Protein AF-A0A927MEL0-F1 (afdb_monomer_lite)

Radius of gyration: 13.81 Å; chains: 1; bounding box: 41×18×34 Å

Foldseek 3Di:
DDWDKAKWWKWFAWQAAQQAFQFWWKWKQAPVGIDIDGHGSNDFACADPVGGHIDTPGIGIHTVPPDTDIDTDPPTDGDDGGDDMDIDHD

InterPro domains:
  IPR033803 Golvesin/Xly, CBD-like [PF25275] (14-89)

Sequence (90 aa):
MSFRRRLLPGRGAYAAHENRASDVPFRVTHAFGTTTVRVDQRAAGTPDPRGGNWARLGVFAFDSGAGAKVELNGNANGYVVADAVRLRRF

Secondary structure (DSSP, 8-state):
-----EEEEEEEE----TTB-SSEEEEEEETTEEEEEEE-TTS--EE-TTSSEEEEEEEEEE-TTS--EEEE---SSSB----EEEE---

pLDDT: mean 90.81, std 10.06, range [42.84, 97.81]

Organism: NCBI:txid1544732

Structure (mmCIF, N/CA/C/O backbone):
data_AF-A0A927MEL0-F1
#
_entry.id   AF-A0A927MEL0-F1
#
loop_
_atom_site.group_PDB
_atom_site.id
_atom_site.type_symbol
_atom_site.label_atom_id
_atom_site.label_alt_id
_atom_site.label_comp_id
_atom_site.label_asym_id
_atom_site.label_entity_id
_atom_site.label_seq_id
_atom_site.pdbx_PDB_ins_code
_atom_site.Cartn_x
_atom_site.Cartn_y
_atom_site.Cartn_z
_atom_site.occupancy
_atom_site.B_iso_or_equiv
_atom_site.auth_seq_id
_atom_site.auth_comp_id
_atom_site.auth_asym_id
_atom_site.auth_atom_id
_atom_site.pdbx_PDB_model_num
ATOM 1 N N . MET A 1 1 ? -25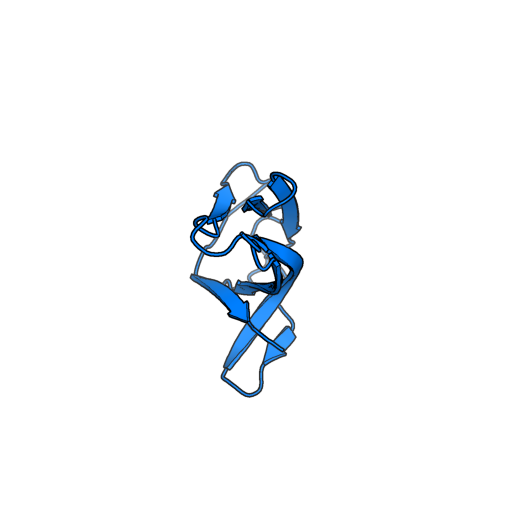.940 1.313 21.826 1.00 42.84 1 MET A N 1
ATOM 2 C CA . MET A 1 1 ? -25.400 1.806 20.537 1.00 42.84 1 MET A CA 1
ATOM 3 C C . MET A 1 1 ? -24.409 0.761 20.025 1.00 42.84 1 MET A C 1
ATOM 5 O O . MET A 1 1 ? -23.498 0.433 20.768 1.00 42.84 1 MET A O 1
ATOM 9 N N . SER A 1 2 ? -24.615 0.145 18.855 1.00 53.97 2 SER A N 1
ATOM 10 C CA . SER A 1 2 ? -23.704 -0.894 18.330 1.00 53.97 2 SER A CA 1
ATOM 11 C C . SER A 1 2 ? -22.838 -0.301 17.220 1.00 53.97 2 SER A C 1
ATOM 13 O O . SER A 1 2 ? -23.350 0.025 16.150 1.00 53.97 2 SER A O 1
ATOM 15 N N . PHE A 1 3 ? -21.537 -0.148 17.474 1.00 58.72 3 PHE A N 1
ATOM 16 C CA . PHE A 1 3 ? -20.556 0.141 16.429 1.00 58.72 3 PHE A CA 1
ATOM 17 C C . PHE A 1 3 ? -20.296 -1.155 15.657 1.00 58.72 3 PHE A C 1
ATOM 19 O O . PHE A 1 3 ? -19.791 -2.130 16.214 1.00 58.72 3 PHE A O 1
ATOM 26 N N . ARG A 1 4 ? -20.674 -1.206 14.375 1.00 76.62 4 ARG A N 1
ATOM 27 C CA . ARG A 1 4 ? -20.408 -2.385 13.541 1.00 76.62 4 ARG A CA 1
ATOM 28 C C . ARG A 1 4 ? -19.024 -2.255 12.908 1.00 76.62 4 ARG A C 1
ATOM 30 O O . ARG A 1 4 ? -18.844 -1.478 11.974 1.00 76.62 4 ARG A O 1
ATOM 37 N N . ARG A 1 5 ? -18.066 -3.055 13.382 1.00 82.50 5 ARG A N 1
ATOM 38 C CA . ARG A 1 5 ? -16.770 -3.259 12.717 1.00 82.50 5 ARG A CA 1
ATOM 39 C C . ARG A 1 5 ? -16.929 -4.126 11.479 1.00 82.50 5 ARG A C 1
ATOM 41 O O . ARG A 1 5 ? -17.682 -5.100 11.488 1.00 82.50 5 ARG A O 1
ATOM 48 N N . ARG A 1 6 ? -16.204 -3.791 10.412 1.00 86.12 6 ARG A N 1
ATOM 49 C CA . ARG A 1 6 ? -16.214 -4.552 9.159 1.00 86.12 6 ARG A CA 1
ATOM 50 C C . ARG A 1 6 ? -14.812 -4.974 8.755 1.00 86.12 6 ARG A C 1
ATOM 52 O O . ARG A 1 6 ? -13.936 -4.129 8.630 1.00 86.12 6 ARG A O 1
ATOM 59 N N . LEU A 1 7 ? -14.631 -6.267 8.501 1.00 89.44 7 LEU A N 1
ATOM 60 C CA . LEU A 1 7 ? -13.401 -6.813 7.935 1.00 89.44 7 LEU A CA 1
ATOM 61 C C . LEU A 1 7 ? -13.373 -6.574 6.422 1.00 89.44 7 LEU A C 1
ATOM 63 O O . LEU A 1 7 ? -14.282 -7.009 5.713 1.00 89.44 7 LEU A O 1
ATOM 67 N N . LEU A 1 8 ? -12.340 -5.887 5.939 1.00 90.12 8 LEU A N 1
ATOM 68 C CA . LEU A 1 8 ? -12.122 -5.599 4.522 1.00 90.12 8 LEU A CA 1
ATOM 69 C C . LEU A 1 8 ? -10.704 -6.041 4.121 1.00 90.12 8 LEU A C 1
ATOM 71 O O . LEU A 1 8 ? -9.741 -5.654 4.793 1.00 90.12 8 LEU A O 1
ATOM 75 N N . PRO A 1 9 ? -10.524 -6.817 3.035 1.00 91.12 9 PRO A N 1
ATOM 76 C CA . PRO A 1 9 ? -9.209 -7.035 2.456 1.00 91.12 9 PRO A CA 1
ATOM 77 C C . PRO A 1 9 ? -8.639 -5.735 1.892 1.00 91.12 9 PRO A C 1
ATOM 79 O O . PRO A 1 9 ? -9.302 -5.063 1.099 1.00 91.12 9 PRO A O 1
ATOM 82 N N . GLY A 1 10 ? -7.404 -5.419 2.278 1.00 91.88 10 GLY A N 1
ATOM 83 C CA . GLY A 1 10 ? -6.615 -4.318 1.736 1.00 91.88 10 GLY A CA 1
ATOM 84 C C . GLY A 1 10 ? -5.654 -4.796 0.659 1.00 91.88 10 GLY A C 1
ATOM 85 O O . GLY A 1 10 ? -4.993 -5.830 0.812 1.00 91.88 10 GLY A O 1
ATOM 86 N N . ARG A 1 11 ? -5.587 -4.045 -0.441 1.00 95.25 11 ARG A N 1
ATOM 87 C CA . ARG A 1 11 ? -4.699 -4.307 -1.576 1.00 95.25 11 ARG A CA 1
ATOM 88 C C . ARG A 1 11 ? -4.094 -3.014 -2.121 1.00 95.25 11 ARG A C 1
ATOM 90 O O . ARG A 1 11 ? -4.769 -1.985 -2.106 1.00 95.25 11 ARG A O 1
ATOM 97 N N . GLY A 1 12 ? -2.868 -3.099 -2.629 1.00 93.38 12 GLY A N 1
ATOM 98 C CA . GLY A 1 12 ? -2.181 -2.025 -3.354 1.00 93.38 12 GLY A CA 1
ATOM 99 C C . GLY A 1 12 ? -1.857 -2.439 -4.791 1.00 93.38 12 GLY A C 1
ATOM 100 O O . GLY A 1 12 ? -1.600 -3.617 -5.043 1.00 93.38 12 GLY A O 1
ATOM 101 N N . ALA A 1 13 ? -1.891 -1.486 -5.713 1.00 96.00 13 ALA A N 1
ATOM 102 C CA . ALA A 1 13 ? -1.457 -1.624 -7.099 1.00 96.00 13 ALA A CA 1
ATOM 103 C C . ALA A 1 13 ? -0.343 -0.613 -7.391 1.00 96.00 13 ALA A C 1
ATOM 105 O O . ALA A 1 13 ? -0.282 0.455 -6.772 1.00 96.00 13 ALA A O 1
ATOM 106 N N . TYR A 1 14 ? 0.552 -0.990 -8.300 1.00 96.06 14 TYR A N 1
ATOM 107 C CA . TYR A 1 14 ? 1.715 -0.217 -8.728 1.00 96.06 14 TYR A CA 1
ATOM 108 C C . TYR A 1 14 ? 2.285 -0.820 -10.020 1.00 96.06 14 TYR A C 1
ATOM 110 O O . TYR A 1 14 ? 2.109 -2.010 -10.299 1.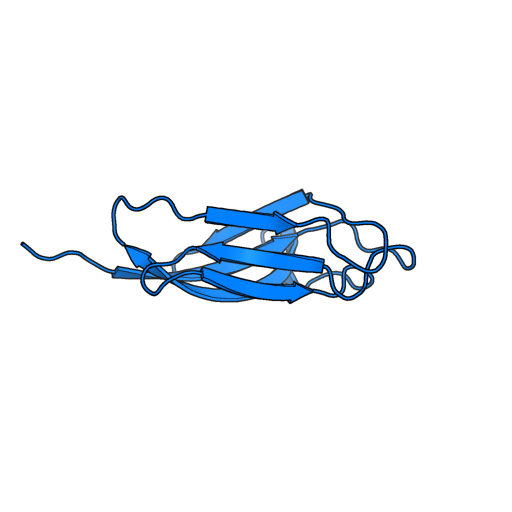00 96.06 14 TYR A O 1
ATOM 118 N N . ALA A 1 15 ? 3.002 -0.004 -10.794 1.00 95.56 15 ALA A N 1
ATOM 119 C CA . ALA A 1 15 ? 3.727 -0.463 -11.973 1.00 95.56 15 ALA A CA 1
ATOM 120 C C . ALA A 1 15 ? 5.044 -1.137 -11.558 1.00 95.56 15 ALA A C 1
ATOM 122 O O . ALA A 1 15 ? 6.009 -0.463 -11.175 1.00 95.56 15 ALA A O 1
ATOM 123 N N . ALA A 1 16 ? 5.067 -2.469 -11.626 1.00 95.81 16 ALA A N 1
ATOM 124 C CA . ALA A 1 16 ? 6.236 -3.259 -11.268 1.00 95.81 16 ALA A CA 1
ATOM 125 C C . ALA A 1 16 ? 7.382 -3.069 -12.269 1.00 95.81 16 ALA A C 1
ATOM 127 O O . ALA A 1 16 ? 7.160 -3.031 -13.479 1.00 95.81 16 ALA A O 1
ATOM 128 N N . HIS A 1 17 ? 8.602 -2.940 -11.753 1.00 97.00 17 HIS A N 1
ATOM 129 C CA . HIS A 1 17 ? 9.824 -2.852 -12.550 1.00 97.00 17 HIS A CA 1
ATOM 130 C C . HIS A 1 17 ? 11.043 -3.199 -11.679 1.00 97.00 17 HIS A C 1
ATOM 132 O O . HIS A 1 17 ? 11.028 -2.967 -10.473 1.00 97.00 17 HIS A O 1
ATOM 138 N N . GLU A 1 18 ? 12.123 -3.716 -12.258 1.00 96.44 18 GLU A N 1
ATOM 139 C CA . GLU A 1 18 ? 13.303 -4.163 -11.493 1.00 96.44 18 GLU A CA 1
ATOM 140 C C . GLU A 1 18 ? 14.009 -3.044 -10.707 1.00 96.44 18 GLU A C 1
ATOM 142 O O . GLU A 1 18 ? 14.629 -3.305 -9.681 1.00 96.44 18 GLU A O 1
ATOM 147 N N . ASN A 1 19 ? 13.857 -1.789 -11.141 1.00 96.06 19 ASN A N 1
ATOM 148 C CA . ASN A 1 19 ? 14.413 -0.613 -10.464 1.00 96.06 19 ASN A CA 1
ATOM 149 C C . ASN A 1 19 ? 13.543 -0.087 -9.304 1.00 96.06 19 ASN A C 1
ATOM 151 O O . ASN A 1 19 ? 13.850 0.963 -8.738 1.00 96.06 19 ASN A O 1
ATOM 155 N N . ARG A 1 20 ? 12.434 -0.755 -8.963 1.00 97.31 20 ARG A N 1
ATOM 156 C CA . ARG A 1 20 ? 11.587 -0.362 -7.827 1.00 97.31 20 ARG A CA 1
ATOM 157 C C . ARG A 1 20 ? 12.172 -0.834 -6.502 1.00 97.31 20 ARG A C 1
ATOM 159 O O . ARG A 1 20 ? 12.935 -1.796 -6.448 1.00 97.31 20 ARG A O 1
ATOM 166 N N . ALA A 1 21 ? 11.776 -0.159 -5.427 1.00 97.75 21 ALA A N 1
ATOM 167 C CA . ALA A 1 21 ? 12.138 -0.575 -4.081 1.00 97.75 21 ALA A CA 1
ATOM 168 C C . ALA A 1 21 ? 11.549 -1.957 -3.746 1.00 97.75 21 ALA A C 1
ATOM 170 O O . ALA A 1 21 ? 10.421 -2.287 -4.130 1.00 97.75 21 ALA A O 1
ATOM 171 N N . SER A 1 22 ? 12.299 -2.745 -2.979 1.00 97.50 22 SER A N 1
ATOM 172 C CA . SER A 1 22 ? 11.889 -4.085 -2.551 1.00 97.50 22 SER A CA 1
ATOM 173 C C . SER A 1 22 ? 11.177 -4.108 -1.196 1.00 97.50 22 SER A C 1
ATOM 175 O O . SER A 1 22 ? 10.736 -5.165 -0.753 1.00 97.50 22 SER A O 1
ATOM 177 N N . ASP A 1 23 ? 11.108 -2.973 -0.502 1.00 97.25 23 ASP A N 1
ATOM 178 C CA . ASP A 1 23 ? 10.662 -2.888 0.889 1.00 97.25 23 ASP A CA 1
ATOM 179 C C . ASP A 1 23 ? 9.687 -1.730 1.148 1.00 97.25 23 ASP A C 1
ATOM 181 O O . ASP A 1 23 ? 9.602 -1.222 2.269 1.00 97.25 23 ASP A O 1
ATOM 185 N N . VAL A 1 24 ? 8.904 -1.348 0.130 1.00 97.56 24 VAL A N 1
ATOM 186 C CA . VAL A 1 24 ? 8.006 -0.189 0.179 1.00 97.56 24 VAL A CA 1
ATOM 187 C C . VAL A 1 24 ? 6.979 -0.327 1.312 1.00 97.56 24 VAL A C 1
ATOM 189 O O . VAL A 1 24 ? 6.162 -1.255 1.288 1.00 97.56 24 VAL A O 1
ATOM 192 N N . PRO A 1 25 ? 6.971 0.585 2.302 1.00 97.75 25 PRO A N 1
ATOM 193 C CA . PRO A 1 25 ? 6.045 0.530 3.427 1.00 97.75 25 PRO A CA 1
ATOM 194 C C . PRO A 1 25 ? 4.656 1.097 3.085 1.00 97.75 25 PRO A C 1
ATOM 196 O O . PRO A 1 25 ? 4.487 2.290 2.827 1.00 97.75 25 PRO A O 1
ATOM 199 N N . PHE A 1 26 ? 3.637 0.244 3.197 1.00 97.62 26 PHE A N 1
ATOM 200 C CA . PHE A 1 26 ? 2.221 0.610 3.248 1.00 97.62 26 PHE A CA 1
ATOM 201 C C . PHE A 1 26 ? 1.752 0.666 4.705 1.00 97.62 26 PHE A C 1
ATOM 203 O O . PHE A 1 26 ? 1.738 -0.358 5.390 1.00 97.62 26 PHE A O 1
ATOM 210 N N . ARG A 1 27 ? 1.322 1.833 5.191 1.00 97.12 27 ARG A N 1
ATOM 211 C CA . ARG A 1 27 ? 0.675 1.975 6.505 1.00 97.12 27 ARG A CA 1
ATOM 212 C C . ARG A 1 27 ? -0.834 1.908 6.344 1.00 97.12 27 ARG A C 1
ATOM 214 O O . ARG A 1 27 ? -1.423 2.741 5.665 1.00 97.12 27 ARG A O 1
ATOM 221 N N . VAL A 1 28 ? -1.459 0.934 6.991 1.00 96.00 28 VAL A N 1
ATOM 222 C CA . VAL A 1 28 ? -2.911 0.759 7.018 1.00 96.00 28 VAL A CA 1
ATOM 223 C C . VAL A 1 28 ? -3.416 1.143 8.400 1.00 96.00 28 VAL A C 1
ATOM 225 O O . VAL A 1 28 ? -3.169 0.428 9.369 1.00 96.00 28 VAL A O 1
ATOM 228 N N . THR A 1 29 ? -4.127 2.262 8.503 1.00 94.25 29 THR A N 1
ATOM 229 C CA . THR A 1 29 ? -4.846 2.647 9.722 1.00 94.25 29 THR A CA 1
ATOM 230 C C . THR A 1 29 ? -6.200 1.951 9.741 1.00 94.25 29 THR A C 1
ATOM 232 O O . THR A 1 29 ? -7.016 2.140 8.840 1.00 94.25 29 THR A O 1
ATOM 235 N N . HIS A 1 30 ? -6.434 1.147 10.771 1.00 93.25 30 HIS A N 1
ATOM 236 C CA . HIS A 1 30 ? -7.627 0.334 10.972 1.00 93.25 30 HIS A CA 1
ATOM 237 C C . HIS A 1 30 ? -8.106 0.424 12.432 1.00 93.25 30 HIS A C 1
ATOM 239 O O . HIS A 1 30 ? -7.500 1.078 13.277 1.00 93.25 30 HIS A O 1
ATOM 245 N N . ALA A 1 31 ? -9.195 -0.265 12.764 1.00 92.06 31 ALA A N 1
ATOM 246 C CA . ALA A 1 31 ? -9.897 -0.170 14.048 1.00 92.06 31 ALA A CA 1
ATOM 247 C C . ALA A 1 31 ? -9.076 -0.606 15.284 1.00 92.06 31 ALA A C 1
ATOM 249 O O . ALA A 1 31 ? -9.506 -0.438 16.423 1.00 92.06 31 ALA A O 1
ATOM 250 N N . PHE A 1 32 ? -7.899 -1.193 15.073 1.00 91.81 32 PHE A N 1
ATOM 251 C CA . PHE A 1 32 ? -7.006 -1.661 16.138 1.00 91.81 32 PHE A CA 1
ATOM 252 C C . PHE A 1 32 ? -5.658 -0.925 16.134 1.00 91.81 32 PHE A C 1
ATOM 254 O O . PHE A 1 32 ? -4.719 -1.374 16.780 1.00 91.81 32 PHE A O 1
ATOM 261 N N . GLY A 1 33 ? -5.542 0.183 15.395 1.00 92.62 33 GLY A N 1
ATOM 262 C CA . GLY A 1 33 ? -4.304 0.945 15.256 1.00 92.62 33 GLY A CA 1
ATOM 263 C C . GLY A 1 33 ? -3.791 0.962 13.821 1.00 92.62 33 GLY A C 1
ATOM 264 O O . GLY A 1 33 ? -4.564 0.899 12.868 1.00 92.62 33 GLY A O 1
ATOM 265 N N . THR A 1 34 ? -2.476 1.098 13.655 1.00 95.38 34 THR A N 1
ATOM 266 C CA . THR A 1 34 ? -1.838 1.143 12.334 1.00 95.38 34 THR A CA 1
ATOM 267 C C . THR A 1 34 ? -0.923 -0.056 12.150 1.00 95.38 34 THR A C 1
ATOM 269 O O . THR A 1 34 ? -0.030 -0.272 12.964 1.00 95.38 34 THR A O 1
ATOM 272 N N . THR A 1 35 ? -1.112 -0.791 11.056 1.00 96.75 35 THR A N 1
ATOM 273 C CA . THR A 1 35 ? -0.215 -1.872 10.633 1.00 96.75 35 THR A CA 1
ATOM 274 C C . THR A 1 35 ? 0.633 -1.405 9.457 1.00 96.75 35 THR A C 1
ATOM 276 O O . THR A 1 35 ? 0.099 -0.853 8.497 1.00 96.75 35 THR A O 1
ATOM 279 N N . THR A 1 36 ? 1.942 -1.654 9.505 1.00 97.62 36 THR A N 1
ATOM 280 C CA . THR A 1 36 ? 2.844 -1.436 8.364 1.00 97.62 36 THR A CA 1
ATOM 281 C C . THR A 1 36 ? 3.082 -2.751 7.636 1.00 97.62 36 THR A C 1
ATOM 283 O O . THR A 1 36 ? 3.503 -3.731 8.246 1.00 97.62 36 THR A O 1
ATOM 286 N N . VAL A 1 37 ? 2.862 -2.756 6.326 1.00 97.44 37 VAL A N 1
ATOM 287 C CA . VAL A 1 37 ? 3.109 -3.891 5.435 1.00 97.44 37 VAL A CA 1
ATOM 288 C C . VAL A 1 37 ? 4.170 -3.474 4.434 1.00 97.44 37 VAL A C 1
ATOM 290 O O . VAL A 1 37 ? 3.999 -2.469 3.749 1.00 97.44 37 VAL A O 1
ATOM 293 N N . ARG A 1 38 ? 5.269 -4.223 4.348 1.00 97.50 38 ARG A N 1
ATOM 294 C CA . ARG A 1 38 ? 6.3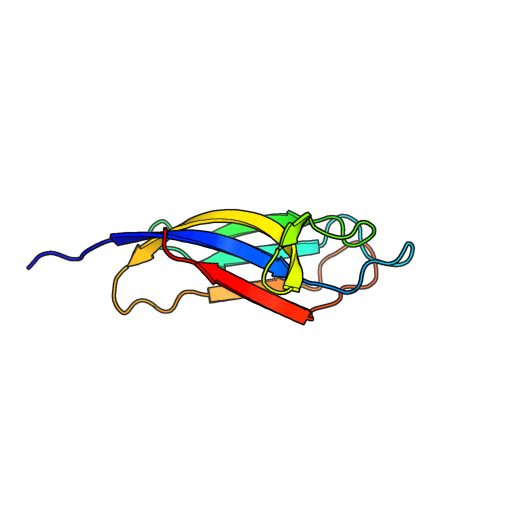07 -3.977 3.343 1.00 97.50 38 ARG A CA 1
ATOM 295 C C . ARG A 1 38 ? 6.036 -4.799 2.098 1.00 97.50 38 ARG A C 1
ATOM 297 O O . ARG A 1 38 ? 5.714 -5.981 2.201 1.00 97.50 38 ARG A O 1
ATOM 304 N N . VAL A 1 39 ? 6.151 -4.157 0.943 1.00 97.31 39 VAL A N 1
ATOM 305 C CA . VAL A 1 39 ? 5.850 -4.753 -0.355 1.00 97.31 39 VAL A CA 1
ATOM 306 C C . VAL A 1 39 ? 7.039 -4.578 -1.290 1.00 97.31 39 VAL A C 1
ATOM 308 O O . VAL A 1 39 ? 7.563 -3.476 -1.439 1.00 97.31 39 VAL A O 1
ATOM 311 N N . ASP A 1 40 ? 7.418 -5.669 -1.950 1.00 97.50 40 ASP A N 1
ATOM 312 C CA . ASP A 1 40 ? 8.386 -5.647 -3.039 1.00 97.50 40 ASP A CA 1
ATOM 313 C C . ASP A 1 40 ? 7.704 -5.174 -4.328 1.00 97.50 40 ASP A C 1
ATOM 315 O O . ASP A 1 40 ? 6.859 -5.876 -4.892 1.00 97.50 40 ASP A O 1
ATOM 319 N N . GLN A 1 41 ? 8.050 -3.970 -4.787 1.00 97.62 41 GLN A N 1
ATOM 320 C CA . GLN A 1 41 ? 7.468 -3.390 -5.996 1.00 97.62 41 GLN A CA 1
ATOM 321 C C . GLN A 1 41 ? 8.162 -3.839 -7.287 1.00 97.62 41 GLN A C 1
ATOM 323 O O . GLN A 1 41 ? 7.780 -3.396 -8.371 1.00 97.62 41 GLN A O 1
ATOM 328 N N . ARG A 1 42 ? 9.148 -4.739 -7.214 1.00 97.81 42 ARG A N 1
ATOM 329 C CA . ARG A 1 42 ? 9.789 -5.317 -8.406 1.00 97.81 42 ARG A CA 1
ATOM 330 C C . ARG A 1 42 ? 8.918 -6.367 -9.083 1.00 97.81 42 ARG A C 1
ATOM 332 O O . ARG A 1 42 ? 9.031 -6.574 -10.287 1.00 97.81 42 ARG A O 1
ATOM 339 N N . ALA A 1 43 ? 8.016 -6.988 -8.326 1.00 95.81 43 ALA A N 1
ATOM 340 C CA . ALA A 1 43 ? 7.064 -7.972 -8.821 1.0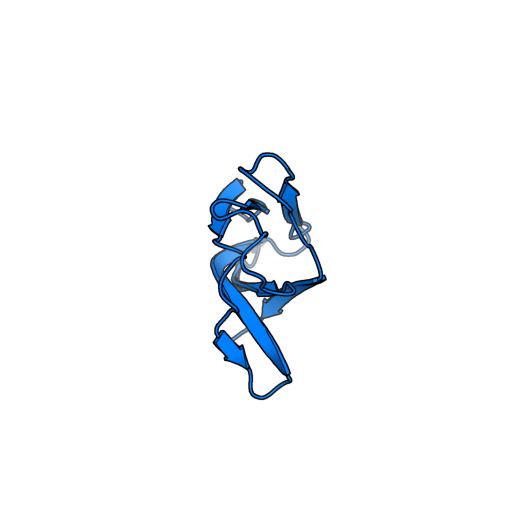0 95.81 43 ALA A CA 1
ATOM 341 C C . ALA A 1 43 ? 5.637 -7.414 -8.823 1.00 95.81 43 ALA A C 1
ATOM 343 O O . ALA A 1 43 ? 5.200 -6.757 -7.875 1.00 95.81 43 ALA A O 1
ATOM 344 N N . ALA A 1 44 ? 4.887 -7.707 -9.886 1.00 92.75 44 ALA A N 1
ATOM 345 C CA . ALA A 1 44 ? 3.471 -7.374 -9.948 1.00 92.75 44 ALA A CA 1
ATOM 346 C C . ALA A 1 44 ? 2.667 -8.198 -8.927 1.00 92.75 44 ALA A C 1
ATOM 348 O O . ALA A 1 44 ? 2.995 -9.344 -8.621 1.00 92.75 44 ALA A O 1
ATOM 349 N N . GLY A 1 45 ? 1.584 -7.610 -8.415 1.00 93.88 45 GLY A N 1
ATOM 350 C CA . GLY A 1 45 ? 0.633 -8.319 -7.562 1.00 93.88 45 GLY A CA 1
ATOM 351 C C . GLY A 1 45 ? -0.197 -9.367 -8.314 1.00 93.88 45 GLY A C 1
ATOM 352 O O . GLY A 1 45 ? -0.062 -9.560 -9.519 1.00 93.88 45 GLY A O 1
ATOM 353 N N . THR A 1 46 ? -1.122 -10.024 -7.611 1.00 95.94 46 THR A N 1
ATOM 354 C CA . THR A 1 46 ? -2.005 -11.027 -8.228 1.00 95.94 46 THR A CA 1
ATOM 355 C C . THR A 1 46 ? -3.020 -10.360 -9.169 1.00 95.94 46 THR A C 1
ATOM 357 O O . THR A 1 46 ? -3.703 -9.432 -8.715 1.00 95.94 46 THR A O 1
ATOM 360 N N . PRO A 1 47 ? -3.179 -10.831 -10.420 1.00 95.38 47 PRO A N 1
ATOM 361 C CA . PRO A 1 47 ? -4.221 -10.347 -11.323 1.00 95.38 47 PRO A CA 1
ATOM 362 C C . PRO A 1 47 ? -5.621 -10.529 -10.729 1.00 95.38 47 PRO A C 1
ATOM 364 O O . PRO A 1 47 ? -5.921 -11.552 -10.110 1.00 95.38 47 PRO A O 1
ATOM 367 N N . ASP A 1 48 ? -6.496 -9.543 -10.917 1.00 92.38 48 ASP A N 1
ATOM 368 C CA . ASP A 1 48 ? -7.917 -9.643 -10.577 1.00 92.38 48 ASP A CA 1
ATOM 369 C C . ASP A 1 48 ? -8.759 -9.707 -11.861 1.00 92.38 48 ASP A C 1
ATOM 371 O O . ASP A 1 48 ? -8.498 -8.936 -12.786 1.00 92.38 48 ASP A O 1
ATOM 375 N N . PRO A 1 49 ? -9.805 -10.552 -11.930 1.00 91.38 49 PRO A N 1
ATOM 376 C CA . PRO A 1 49 ? -10.697 -10.611 -13.092 1.00 91.38 49 PRO A CA 1
ATOM 377 C C . PRO A 1 49 ? -11.371 -9.277 -13.437 1.00 91.38 49 PRO A C 1
ATOM 379 O O . PRO A 1 49 ? -11.802 -9.074 -14.565 1.00 91.38 49 PRO A O 1
ATOM 382 N N . ARG A 1 50 ? -11.481 -8.359 -12.468 1.00 87.44 50 ARG A N 1
ATOM 383 C CA . ARG A 1 50 ? -12.013 -7.000 -12.660 1.00 87.44 50 ARG A CA 1
ATOM 384 C C . ARG A 1 50 ? -10.930 -5.985 -13.048 1.00 87.44 50 ARG A C 1
ATOM 386 O O . ARG A 1 50 ? -11.196 -4.788 -13.021 1.00 87.44 50 ARG A O 1
ATOM 393 N N . GLY A 1 51 ? -9.725 -6.452 -13.365 1.00 89.19 51 GLY A N 1
ATOM 394 C CA . GLY A 1 51 ? -8.589 -5.641 -13.781 1.00 89.19 51 GLY A CA 1
ATOM 395 C C . GLY A 1 51 ? -7.592 -5.316 -12.665 1.00 89.19 51 GLY A C 1
ATOM 396 O O . GLY A 1 51 ? -7.905 -5.296 -11.466 1.00 89.19 51 GLY A O 1
ATOM 397 N N . GLY A 1 52 ? -6.369 -5.020 -13.104 1.00 91.06 52 GLY A N 1
ATOM 398 C CA . GLY A 1 52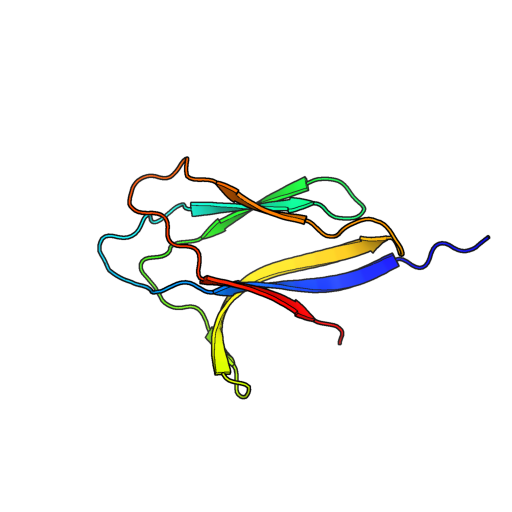 ? -5.238 -4.658 -12.256 1.00 91.06 52 GLY A CA 1
ATOM 399 C C . GLY A 1 52 ? -4.549 -5.850 -11.588 1.00 91.06 52 GLY A C 1
ATOM 400 O O . GLY A 1 52 ? -5.122 -6.929 -11.422 1.00 91.06 52 GLY A O 1
ATOM 401 N N . ASN A 1 53 ? -3.310 -5.611 -11.165 1.00 95.69 53 ASN A N 1
ATOM 402 C CA . ASN A 1 53 ? -2.488 -6.542 -10.400 1.00 95.69 53 ASN A CA 1
ATOM 403 C C . ASN A 1 53 ? -2.365 -6.025 -8.968 1.00 95.69 53 ASN A C 1
ATOM 405 O O . ASN A 1 53 ? -1.945 -4.891 -8.747 1.00 95.69 53 ASN A O 1
ATOM 409 N N . TRP A 1 54 ? -2.744 -6.843 -7.989 1.00 96.06 54 TRP A N 1
ATOM 410 C CA . TRP A 1 54 ? -2.972 -6.378 -6.626 1.00 96.06 54 TRP A CA 1
ATOM 411 C C . TRP A 1 54 ? -2.115 -7.111 -5.599 1.00 96.06 54 TRP A C 1
ATOM 413 O O . TRP A 1 54 ? -2.371 -8.276 -5.278 1.00 96.06 54 TRP A O 1
ATOM 423 N N . ALA A 1 55 ? -1.158 -6.400 -5.007 1.00 97.00 55 ALA A N 1
ATOM 424 C CA . ALA A 1 55 ? -0.420 -6.867 -3.844 1.00 97.00 55 ALA A CA 1
ATOM 425 C C . ALA A 1 55 ? -1.346 -6.918 -2.625 1.00 97.00 55 ALA A C 1
ATOM 427 O O . ALA A 1 55 ? -2.136 -6.001 -2.379 1.00 97.00 55 ALA A O 1
ATOM 428 N N . ARG A 1 56 ? -1.283 -8.009 -1.859 1.00 96.19 56 ARG A N 1
ATOM 429 C CA . ARG A 1 56 ? -2.087 -8.174 -0.645 1.00 96.19 56 ARG A CA 1
ATOM 430 C C . ARG A 1 56 ? -1.448 -7.387 0.497 1.00 96.19 56 ARG A C 1
ATOM 432 O O . ARG A 1 56 ? -0.304 -7.642 0.840 1.00 96.19 56 ARG A O 1
ATOM 439 N N . LEU A 1 57 ? -2.222 -6.502 1.121 1.00 96.69 57 LEU A N 1
ATOM 440 C CA . LEU A 1 57 ? -1.811 -5.803 2.342 1.00 96.69 57 LEU A CA 1
ATOM 441 C C . LEU A 1 57 ? -2.317 -6.529 3.594 1.00 96.69 57 LEU A C 1
ATOM 443 O O . LEU A 1 57 ? -1.652 -6.554 4.617 1.00 96.69 57 LEU A O 1
ATOM 447 N N . GLY A 1 58 ? -3.488 -7.162 3.521 1.00 95.50 58 GLY A N 1
ATOM 448 C CA . GLY A 1 58 ? -4.032 -7.923 4.644 1.00 95.50 58 GLY A CA 1
ATOM 449 C C . GLY A 1 58 ? -5.549 -7.909 4.669 1.00 95.50 58 GLY A C 1
ATOM 450 O O . GLY A 1 58 ? -6.193 -7.592 3.669 1.00 95.50 58 GLY A O 1
ATOM 451 N N . VAL A 1 59 ? -6.115 -8.274 5.814 1.00 95.38 59 VAL A N 1
ATOM 452 C CA . VAL A 1 59 ? -7.541 -8.126 6.115 1.00 95.38 59 VAL A CA 1
ATOM 453 C C . VAL A 1 59 ? -7.634 -7.339 7.408 1.00 95.38 59 VAL A C 1
ATOM 455 O O . VAL A 1 59 ? -7.057 -7.743 8.412 1.00 95.38 59 VAL A O 1
ATOM 458 N N . PHE A 1 60 ? -8.335 -6.212 7.371 1.00 93.31 60 PHE A N 1
ATOM 459 C CA . PHE A 1 60 ? -8.355 -5.262 8.477 1.00 93.31 60 PHE A CA 1
ATOM 460 C C . PHE A 1 60 ? -9.788 -4.931 8.872 1.00 93.31 60 PHE A C 1
ATOM 462 O O . PHE A 1 60 ? -10.669 -4.831 8.018 1.00 93.31 60 PHE A O 1
ATOM 469 N N . ALA A 1 61 ? -10.025 -4.775 10.174 1.00 91.88 61 ALA A N 1
ATOM 470 C CA . ALA A 1 61 ? -11.305 -4.313 10.693 1.00 91.88 61 ALA A CA 1
ATOM 471 C C . ALA A 1 61 ? -11.362 -2.786 10.632 1.00 91.88 61 ALA A C 1
ATOM 473 O O . ALA A 1 61 ? -10.456 -2.132 11.133 1.00 91.88 61 ALA A O 1
ATOM 474 N N . PHE A 1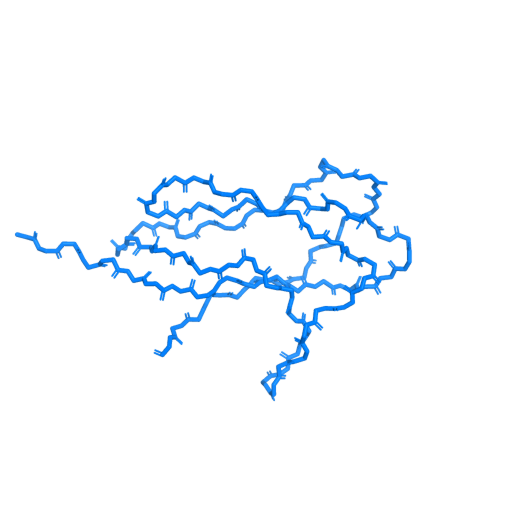 62 ? -12.427 -2.218 10.080 1.00 89.88 62 PHE A N 1
ATOM 475 C CA . PHE A 1 62 ? -12.670 -0.776 10.059 1.00 89.88 62 PHE A CA 1
ATOM 476 C C . PHE A 1 62 ? -13.932 -0.445 10.852 1.00 89.88 62 PHE A C 1
ATOM 478 O O . PHE A 1 62 ? -14.934 -1.162 10.754 1.00 89.88 62 PHE A O 1
ATOM 485 N N . ASP A 1 63 ? -13.868 0.626 11.643 1.00 86.06 63 ASP A N 1
ATOM 486 C CA . ASP A 1 63 ? -15.022 1.177 12.350 1.00 86.06 63 ASP A CA 1
ATOM 487 C C . ASP A 1 63 ? -15.902 1.965 11.372 1.00 86.06 63 ASP A C 1
ATOM 489 O O . ASP A 1 63 ? -15.410 2.670 10.489 1.00 86.06 63 ASP A O 1
ATOM 493 N N . SER A 1 64 ? -17.223 1.847 11.508 1.00 76.88 64 SER A N 1
ATOM 494 C CA . SER A 1 64 ? -18.166 2.621 10.699 1.00 76.88 64 SER A CA 1
ATOM 495 C C . SER A 1 64 ? -17.974 4.119 10.951 1.00 76.88 64 SER A C 1
ATOM 497 O O . SER A 1 64 ? -18.144 4.569 12.081 1.00 76.88 64 SER A O 1
ATOM 499 N N . GLY A 1 65 ? -17.640 4.883 9.909 1.00 71.19 65 GLY A N 1
ATOM 500 C CA . GLY A 1 65 ? -17.421 6.331 10.001 1.00 71.19 65 GLY A CA 1
ATOM 501 C C . GLY A 1 65 ? -15.997 6.748 10.385 1.00 71.19 65 GLY A C 1
ATOM 502 O O . GLY A 1 65 ? -15.666 7.920 10.240 1.00 71.19 65 GLY A O 1
ATOM 503 N N . ALA A 1 66 ? -15.128 5.816 10.796 1.00 65.12 66 ALA A N 1
ATOM 504 C CA . ALA A 1 66 ? -13.698 6.091 10.901 1.00 65.12 66 ALA A CA 1
ATOM 505 C C . ALA A 1 66 ? -13.067 5.994 9.505 1.00 65.12 66 ALA A C 1
ATOM 507 O O . ALA A 1 66 ? -13.254 5.003 8.794 1.00 65.12 66 ALA A O 1
ATOM 508 N N . GLY A 1 67 ? -12.335 7.032 9.097 1.00 70.00 67 GLY A N 1
ATOM 509 C CA . GLY A 1 67 ? -11.675 7.068 7.795 1.00 70.00 67 GLY A CA 1
ATOM 510 C C . GLY A 1 67 ? -10.643 5.949 7.674 1.00 70.00 67 GLY A C 1
ATOM 511 O O . GLY A 1 67 ? -9.610 5.979 8.339 1.00 70.00 67 GLY A O 1
ATOM 512 N N . ALA A 1 68 ? -10.911 4.961 6.819 1.00 82.25 68 ALA A N 1
ATOM 513 C CA . ALA A 1 68 ? -9.900 3.995 6.418 1.00 82.25 68 ALA A CA 1
ATOM 514 C C . ALA A 1 68 ? -8.760 4.746 5.720 1.00 82.25 68 ALA A C 1
ATOM 516 O O . ALA A 1 68 ? -8.992 5.417 4.713 1.00 82.25 68 ALA A O 1
ATOM 517 N N . LYS A 1 69 ? -7.537 4.638 6.246 1.00 90.88 69 LYS A N 1
ATOM 518 C CA . LYS A 1 69 ? -6.360 5.292 5.666 1.00 90.88 69 LYS A CA 1
ATOM 519 C C . LYS A 1 69 ? -5.352 4.242 5.232 1.00 90.88 69 LYS A C 1
ATOM 521 O O . LYS A 1 69 ? -4.971 3.381 6.023 1.00 90.88 69 LYS A O 1
ATOM 526 N N . VAL A 1 70 ? -4.926 4.325 3.977 1.00 93.62 70 VAL A N 1
ATOM 527 C CA . VAL A 1 70 ? -3.781 3.578 3.458 1.00 93.62 70 VAL A CA 1
ATOM 528 C C . VAL A 1 70 ? -2.783 4.602 2.944 1.00 93.62 70 VAL A C 1
ATOM 530 O O . VAL A 1 70 ? -3.104 5.375 2.047 1.00 93.62 70 VAL A O 1
ATOM 533 N N . GLU A 1 71 ? -1.597 4.633 3.538 1.00 95.25 71 GLU A N 1
ATOM 534 C CA . GLU A 1 71 ? -0.520 5.546 3.166 1.00 95.25 71 GLU A CA 1
ATOM 535 C C . GLU A 1 71 ? 0.645 4.758 2.585 1.00 95.25 71 GLU A C 1
ATOM 537 O O . GLU A 1 71 ? 1.072 3.757 3.162 1.00 95.25 71 GLU A O 1
ATOM 542 N N . LEU A 1 72 ? 1.186 5.247 1.476 1.00 94.38 72 LEU A N 1
ATOM 543 C CA . LEU A 1 72 ? 2.467 4.803 0.951 1.00 94.38 72 LEU A CA 1
ATOM 544 C C . LEU A 1 72 ? 3.552 5.743 1.469 1.00 94.38 72 LEU A C 1
ATOM 546 O O . LEU A 1 72 ? 3.400 6.960 1.369 1.00 94.38 72 LEU A O 1
ATOM 550 N N . ASN A 1 73 ? 4.630 5.204 2.028 1.00 90.44 73 ASN A N 1
ATOM 551 C CA . ASN A 1 73 ? 5.741 6.008 2.525 1.00 90.44 73 ASN A CA 1
ATOM 552 C C . ASN A 1 73 ? 7.007 5.748 1.686 1.00 90.44 73 ASN A C 1
ATOM 554 O O . ASN A 1 73 ? 7.300 4.612 1.327 1.00 90.44 73 ASN A O 1
ATOM 558 N N . GLY A 1 74 ? 7.730 6.820 1.346 1.00 87.50 74 GLY A N 1
ATOM 559 C CA . GLY A 1 74 ? 8.936 6.784 0.511 1.00 87.50 74 GLY A CA 1
ATOM 560 C C . GLY A 1 74 ? 10.200 6.266 1.207 1.00 87.50 74 GLY A C 1
ATOM 561 O O . GLY A 1 74 ? 11.240 6.184 0.567 1.00 87.50 74 GLY A O 1
ATOM 562 N N . ASN A 1 75 ? 10.135 5.937 2.501 1.00 91.44 75 ASN A N 1
ATOM 563 C CA . ASN A 1 75 ? 11.236 5.354 3.266 1.00 91.44 75 ASN A CA 1
ATOM 564 C C . ASN A 1 75 ? 11.453 3.886 2.863 1.00 91.44 75 ASN A C 1
ATOM 566 O O . ASN A 1 75 ? 11.021 2.965 3.561 1.00 91.44 75 ASN A O 1
ATOM 570 N N . ALA A 1 76 ? 12.065 3.708 1.698 1.00 94.81 76 ALA A N 1
ATOM 571 C CA . ALA A 1 76 ? 12.336 2.439 1.047 1.00 94.81 76 ALA A CA 1
ATOM 572 C C . ALA A 1 76 ? 13.691 2.501 0.324 1.00 94.81 76 ALA A C 1
ATOM 574 O O . ALA A 1 76 ? 14.249 3.576 0.099 1.00 94.81 76 ALA A O 1
ATOM 575 N N . ASN A 1 77 ? 14.214 1.349 -0.077 1.00 93.44 77 ASN A N 1
ATOM 576 C CA . ASN A 1 77 ? 15.546 1.199 -0.663 1.00 93.44 77 ASN A CA 1
ATOM 577 C C . ASN A 1 77 ? 15.655 1.538 -2.168 1.00 93.44 77 ASN A C 1
ATOM 579 O O . ASN A 1 77 ? 16.594 1.094 -2.828 1.00 93.44 77 ASN A O 1
ATOM 583 N N . GLY A 1 78 ? 14.709 2.292 -2.735 1.00 94.06 78 GLY A N 1
ATOM 584 C CA . GLY A 1 78 ? 14.636 2.543 -4.176 1.00 94.06 78 GLY A CA 1
ATOM 585 C C . GLY A 1 78 ? 13.392 3.323 -4.600 1.00 94.06 78 GLY A C 1
ATOM 586 O O . GLY A 1 78 ? 12.722 3.949 -3.778 1.00 94.06 78 GLY A O 1
ATOM 587 N N . TYR A 1 79 ? 13.065 3.289 -5.898 1.00 96.25 79 TYR A N 1
ATOM 588 C CA . TYR A 1 79 ? 11.910 4.019 -6.424 1.00 96.25 79 TYR A CA 1
ATOM 589 C C . TYR A 1 79 ? 10.592 3.459 -5.892 1.00 96.25 79 TYR A C 1
ATOM 591 O O . TYR A 1 79 ? 10.287 2.278 -6.068 1.00 96.25 79 TYR A O 1
ATOM 599 N N . VAL A 1 80 ? 9.787 4.348 -5.316 1.00 96.88 80 VAL A N 1
ATOM 600 C CA . VAL A 1 80 ? 8.443 4.058 -4.819 1.00 96.88 80 VAL A CA 1
ATOM 601 C C . VAL A 1 80 ? 7.414 4.566 -5.819 1.00 96.88 80 VAL A C 1
ATOM 603 O O . VAL A 1 80 ? 7.430 5.739 -6.190 1.00 96.88 80 VAL A O 1
ATOM 606 N N . VAL A 1 81 ? 6.508 3.690 -6.249 1.00 96.94 81 VAL A N 1
ATOM 607 C CA . VAL A 1 81 ? 5.414 4.030 -7.166 1.00 96.94 81 VAL A CA 1
ATOM 608 C C . VAL A 1 81 ? 4.075 3.774 -6.491 1.00 96.94 81 VAL A C 1
ATOM 610 O O . VAL A 1 81 ? 3.845 2.714 -5.909 1.00 96.94 81 VAL A O 1
ATOM 613 N N . ALA A 1 82 ? 3.178 4.749 -6.598 1.00 94.62 82 ALA A N 1
ATOM 614 C CA . ALA A 1 82 ? 1.781 4.618 -6.216 1.00 94.62 82 ALA A CA 1
ATOM 615 C C . ALA A 1 82 ? 0.916 4.583 -7.478 1.00 94.62 82 ALA A C 1
ATOM 617 O O . ALA A 1 82 ? 1.097 5.413 -8.364 1.00 94.62 82 ALA A O 1
ATOM 618 N N . ASP A 1 83 ? -0.024 3.644 -7.536 1.00 95.00 83 ASP A N 1
ATOM 619 C CA . ASP A 1 83 ? -1.109 3.650 -8.521 1.00 95.00 83 ASP A CA 1
ATOM 620 C C . ASP A 1 83 ? -2.449 3.706 -7.778 1.00 95.00 83 ASP A C 1
ATOM 622 O O . ASP A 1 83 ? -3.048 4.773 -7.649 1.00 95.00 83 ASP A O 1
ATOM 626 N N . ALA A 1 84 ? -2.866 2.594 -7.163 1.00 94.81 84 ALA A N 1
ATOM 627 C CA . ALA A 1 84 ? -4.172 2.517 -6.515 1.00 94.81 84 ALA A CA 1
ATOM 628 C C . ALA A 1 84 ? -4.177 1.688 -5.226 1.00 94.81 84 ALA A C 1
ATOM 630 O O . ALA A 1 84 ? -3.371 0.780 -5.019 1.00 94.81 84 ALA A O 1
ATOM 631 N N . VAL A 1 85 ? -5.165 1.962 -4.373 1.00 94.44 85 VAL A N 1
ATOM 632 C CA . VAL A 1 85 ? -5.511 1.137 -3.209 1.00 94.44 85 VAL A CA 1
ATOM 633 C C . VAL A 1 85 ? -6.940 0.641 -3.336 1.00 94.44 85 VAL A C 1
ATOM 635 O O . VAL A 1 85 ? -7.815 1.330 -3.858 1.00 94.44 85 VAL A O 1
ATOM 638 N N . ARG A 1 86 ? -7.195 -0.573 -2.847 1.00 92.12 86 ARG A N 1
ATOM 639 C CA . ARG A 1 86 ? -8.524 -1.180 -2.903 1.00 92.12 86 ARG A CA 1
ATOM 640 C C . ARG A 1 86 ? -8.873 -1.857 -1.589 1.00 92.12 86 ARG A C 1
ATOM 642 O O . ARG A 1 86 ? -8.158 -2.744 -1.125 1.00 92.12 86 ARG A O 1
ATOM 649 N N . LEU A 1 87 ? -10.019 -1.461 -1.042 1.00 90.25 87 LEU A N 1
ATOM 650 C CA . LEU A 1 87 ? -10.684 -2.093 0.092 1.00 90.25 87 LEU A CA 1
ATOM 651 C C . LEU A 1 87 ? -11.967 -2.734 -0.427 1.00 90.25 87 LEU A C 1
ATOM 653 O O . LEU A 1 87 ? -12.771 -2.066 -1.075 1.00 90.25 87 LEU A O 1
ATOM 657 N N . ARG A 1 88 ? -12.158 -4.035 -0.196 1.00 85.50 88 ARG A N 1
ATOM 658 C CA . ARG A 1 88 ? -13.356 -4.743 -0.678 1.00 85.50 88 ARG A CA 1
ATOM 659 C C . ARG A 1 88 ? -14.142 -5.321 0.473 1.00 85.50 88 ARG A C 1
ATOM 661 O O . ARG A 1 88 ? -13.581 -5.739 1.475 1.00 85.50 88 ARG A O 1
ATOM 668 N N . ARG A 1 89 ? -15.455 -5.368 0.307 1.00 80.94 89 ARG A N 1
ATOM 669 C CA . ARG A 1 89 ? -16.298 -6.223 1.131 1.00 80.94 89 ARG A CA 1
ATOM 670 C C . ARG A 1 89 ? -16.308 -7.632 0.530 1.00 80.94 89 ARG A C 1
ATOM 672 O O . ARG A 1 89 ? -16.203 -7.753 -0.692 1.00 80.94 89 ARG A O 1
ATOM 679 N N . PHE A 1 90 ? -16.418 -8.642 1.387 1.00 65.00 90 PHE A N 1
ATOM 680 C CA . PHE A 1 90 ? -16.850 -9.980 0.990 1.00 65.00 90 PHE A CA 1
ATOM 681 C C . PHE A 1 90 ? -18.329 -9.974 0.596 1.00 65.00 90 PHE A C 1
ATOM 683 O O . PHE A 1 90 ? -19.099 -9.206 1.231 1.00 65.00 90 PHE A O 1
#